Protein AF-A0A8B6CIX8-F1 (afdb_monomer_lite)

Foldseek 3Di:
DDQPAPDDAPQQWDADSVPRATFFDDDPPRDAGPGNPQAGDGRSQAGVDQAAPPPWDADSRVSATCAPVRDPHRRNDDPPVPPPCPVPPDPDDDDDDDPPDPPDDDDDDD

Radius of gyration: 22.35 Å; chains: 1; bounding box: 64×57×40 Å

pLDDT: mean 73.21, std 19.18, range [40.25, 94.5]

Secondary structure (DSSP, 8-state):
---S--PPPPTT-EE-TTT--EE--BPTTSS-B-PPTTEESTTS-EES----STTPEEETTTTEEE-TT----TT----TT---------------S-------------

Organism: Mytilus galloprovincialis (NCBI:txid29158)

Structure (mmCIF, N/CA/C/O backbone):
data_AF-A0A8B6CIX8-F1
#
_entry.id   AF-A0A8B6CIX8-F1
#
loop_
_atom_site.group_PDB
_atom_site.id
_atom_site.type_symbol
_atom_site.label_atom_id
_atom_site.label_alt_id
_atom_site.label_comp_id
_atom_site.label_asym_id
_atom_site.label_entity_id
_atom_site.label_seq_id
_atom_site.pdbx_PDB_ins_code
_atom_site.Cartn_x
_atom_site.Cartn_y
_atom_site.Cartn_z
_atom_site.occupancy
_atom_site.B_iso_or_equiv
_atom_site.auth_seq_id
_atom_site.auth_comp_id
_atom_site.auth_asym_id
_atom_site.auth_atom_id
_atom_site.pdbx_PDB_model_num
ATOM 1 N N . MET A 1 1 ? -17.814 -10.156 25.313 1.00 50.62 1 MET A N 1
ATOM 2 C CA . MET A 1 1 ? -17.915 -8.767 24.827 1.00 50.62 1 MET A CA 1
ATOM 3 C C . MET A 1 1 ? -18.147 -8.861 23.331 1.00 50.62 1 MET A C 1
ATOM 5 O O . MET A 1 1 ? -17.266 -9.365 22.651 1.00 50.62 1 MET A O 1
ATOM 9 N N . HIS A 1 2 ? -19.353 -8.551 22.849 1.00 58.47 2 HIS A N 1
ATOM 10 C CA . HIS A 1 2 ? -19.615 -8.499 21.407 1.00 58.47 2 HIS A CA 1
ATOM 11 C C . HIS A 1 2 ? -19.129 -7.138 20.910 1.00 58.47 2 HIS A C 1
ATOM 13 O O . HIS A 1 2 ? -19.614 -6.120 21.403 1.00 58.47 2 HIS A O 1
ATOM 19 N N . SER A 1 3 ? -18.150 -7.135 20.002 1.00 68.38 3 SER A N 1
ATOM 20 C CA . SER A 1 3 ? -17.819 -5.948 19.207 1.00 68.38 3 SER A CA 1
ATOM 21 C C . SER A 1 3 ? -19.092 -5.494 18.487 1.00 68.38 3 SER A C 1
ATOM 23 O O . SER A 1 3 ? -19.849 -6.330 17.983 1.00 68.38 3 SER A O 1
ATOM 25 N N . GLN A 1 4 ? -19.383 -4.193 18.530 1.00 78.31 4 GLN A N 1
ATOM 26 C CA . GLN A 1 4 ? -20.606 -3.627 17.935 1.00 78.31 4 GLN A CA 1
ATOM 27 C C . GLN A 1 4 ? -20.427 -3.296 16.451 1.00 78.31 4 GLN A C 1
ATOM 29 O O . GLN A 1 4 ? -21.383 -2.916 15.777 1.00 78.31 4 GLN A O 1
ATOM 34 N N . CYS A 1 5 ? -19.211 -3.459 15.936 1.00 82.44 5 CYS A N 1
ATOM 35 C CA . CYS A 1 5 ? -18.856 -3.105 14.581 1.00 82.44 5 CYS A CA 1
ATOM 36 C C . CYS A 1 5 ? -18.797 -4.353 13.693 1.00 82.44 5 CYS A C 1
ATOM 38 O O . CYS A 1 5 ? -18.147 -5.344 14.016 1.00 82.44 5 CYS A O 1
ATOM 40 N N . SER A 1 6 ? -19.455 -4.291 12.534 1.00 82.94 6 SER A N 1
ATOM 41 C CA . SER A 1 6 ? -19.343 -5.302 11.472 1.00 82.94 6 SER A CA 1
ATOM 42 C C . SER A 1 6 ? -18.264 -4.963 10.435 1.00 82.94 6 SER A C 1
ATOM 44 O O . SER A 1 6 ? -18.119 -5.677 9.444 1.00 82.94 6 SER A O 1
ATOM 46 N N . THR A 1 7 ? -17.551 -3.848 10.618 1.00 85.56 7 THR A N 1
ATOM 47 C CA . THR A 1 7 ? -16.504 -3.373 9.709 1.00 85.56 7 THR A CA 1
ATOM 48 C C . THR A 1 7 ? -15.325 -4.346 9.701 1.00 85.56 7 THR A C 1
ATOM 50 O O . THR A 1 7 ? -14.783 -4.683 10.751 1.00 85.56 7 THR A O 1
ATOM 53 N N . LEU A 1 8 ? -14.904 -4.773 8.510 1.00 85.56 8 LEU A N 1
ATOM 54 C CA . LEU A 1 8 ? -13.656 -5.506 8.306 1.00 85.56 8 LEU A CA 1
ATOM 55 C C . LEU A 1 8 ? -12.603 -4.529 7.792 1.00 85.56 8 LEU A C 1
ATOM 57 O O . LEU A 1 8 ? -12.792 -3.899 6.752 1.00 85.56 8 LEU A O 1
ATOM 61 N N . CYS A 1 9 ? -11.505 -4.408 8.528 1.00 88.31 9 CYS A N 1
ATOM 62 C CA . CYS A 1 9 ? -10.396 -3.546 8.155 1.00 88.31 9 CYS A CA 1
ATOM 63 C C . CYS A 1 9 ? -9.350 -4.311 7.351 1.00 88.31 9 CYS A C 1
ATOM 65 O O . CYS A 1 9 ? -9.080 -5.485 7.604 1.00 88.31 9 CYS A O 1
ATOM 67 N N . ASN A 1 10 ? -8.769 -3.632 6.366 1.00 89.31 10 ASN A N 1
ATOM 68 C CA . ASN A 1 10 ? -7.791 -4.220 5.464 1.00 89.31 10 ASN A CA 1
ATOM 69 C C . ASN A 1 10 ? -6.366 -3.916 5.926 1.00 89.31 10 ASN A C 1
ATOM 71 O O . ASN A 1 10 ? -6.121 -2.971 6.675 1.00 89.31 10 ASN A O 1
ATOM 75 N N . ASN A 1 11 ? -5.416 -4.710 5.430 1.00 89.75 11 ASN A N 1
ATOM 76 C CA . ASN A 1 11 ? -3.992 -4.375 5.442 1.00 89.75 11 ASN A CA 1
ATOM 77 C C . ASN A 1 11 ? -3.406 -4.058 6.832 1.00 89.75 11 ASN A C 1
ATOM 79 O O . ASN A 1 11 ? -2.494 -3.245 6.952 1.00 89.75 11 ASN A O 1
ATOM 83 N N . GLY A 1 12 ? -3.913 -4.700 7.889 1.00 86.94 12 GLY A N 1
ATOM 84 C CA . GLY A 1 12 ? -3.430 -4.512 9.263 1.00 86.94 12 GLY A CA 1
ATOM 85 C C . GLY A 1 12 ? -4.073 -3.351 10.028 1.00 86.94 12 GLY A C 1
ATOM 86 O O . GLY A 1 12 ? -3.726 -3.135 11.187 1.00 86.94 12 GLY A O 1
ATOM 87 N N . ALA A 1 13 ? -5.027 -2.627 9.432 1.00 89.75 13 ALA A N 1
ATOM 88 C CA . ALA A 1 13 ? -5.847 -1.681 10.181 1.00 89.75 13 ALA A CA 1
ATOM 89 C C . ALA A 1 13 ? -6.753 -2.412 11.190 1.00 89.75 13 ALA A C 1
ATOM 91 O O . ALA A 1 13 ? -7.174 -3.551 10.976 1.00 89.75 13 ALA A O 1
ATOM 92 N N . VAL A 1 14 ? -7.060 -1.736 12.293 1.00 89.50 14 VAL A N 1
ATOM 93 C CA . VAL A 1 14 ? -7.922 -2.227 13.372 1.00 89.50 14 VAL A CA 1
ATOM 94 C C . VAL A 1 14 ? -9.201 -1.403 13.434 1.00 89.50 14 VAL A C 1
ATOM 96 O O . VAL A 1 14 ? -9.210 -0.229 13.072 1.00 89.50 14 VAL A O 1
ATOM 99 N N . VAL A 1 15 ? -10.292 -2.015 13.890 1.00 89.75 15 VAL A N 1
ATOM 100 C CA . VAL A 1 15 ? -11.563 -1.307 14.064 1.00 89.75 15 VAL A CA 1
ATOM 101 C C . VAL A 1 15 ? -11.492 -0.433 15.314 1.00 89.75 15 VAL A C 1
ATOM 103 O O . VAL A 1 15 ? -11.182 -0.909 16.406 1.00 89.75 15 VAL A O 1
ATOM 106 N N . ASN A 1 16 ? -11.823 0.844 15.165 1.00 87.25 16 ASN A N 1
ATOM 107 C CA . ASN A 1 16 ? -12.136 1.722 16.276 1.00 87.25 16 ASN A CA 1
ATOM 108 C C . ASN A 1 16 ? -13.565 1.433 16.756 1.00 87.25 16 ASN A C 1
ATOM 110 O O . ASN A 1 16 ? -14.538 1.839 16.130 1.00 87.25 16 ASN A O 1
ATOM 114 N N . GLU A 1 17 ? -13.704 0.764 17.899 1.00 87.00 17 GLU A N 1
ATOM 115 C CA . GLU A 1 17 ? -15.007 0.399 18.484 1.00 87.00 17 GLU A CA 1
ATOM 116 C C . GLU A 1 17 ? -15.893 1.604 18.862 1.00 87.00 17 GLU A C 1
ATOM 118 O O . GLU A 1 17 ? -17.077 1.429 19.140 1.00 87.00 17 GLU A O 1
ATOM 123 N N . SER A 1 18 ? -15.352 2.829 18.884 1.00 88.06 18 SER A N 1
ATOM 124 C CA . SER A 1 18 ? -16.121 4.034 19.234 1.00 88.06 18 SER A CA 1
ATOM 125 C C . SER A 1 18 ? -16.930 4.587 18.061 1.00 88.06 18 SER A C 1
ATOM 127 O O . SER A 1 18 ? -17.982 5.186 18.273 1.00 88.06 18 SER A O 1
ATOM 129 N N . ASN A 1 19 ? -16.436 4.428 16.832 1.00 88.50 19 ASN A N 1
ATOM 130 C CA . ASN A 1 19 ? -17.056 4.980 15.622 1.00 88.50 19 ASN A CA 1
ATOM 131 C C . ASN A 1 19 ? -17.110 3.986 14.445 1.00 88.50 19 ASN A C 1
ATOM 133 O O . ASN A 1 19 ? -17.566 4.343 13.363 1.00 88.50 19 ASN A O 1
ATOM 137 N N . CYS A 1 20 ? -16.683 2.740 14.662 1.00 89.25 20 CYS A N 1
ATOM 138 C CA . CYS A 1 20 ? -16.595 1.665 13.675 1.00 89.25 20 CYS A CA 1
ATOM 139 C C . CYS A 1 20 ? -15.764 1.990 12.425 1.00 89.25 20 CYS A C 1
ATOM 141 O O . CYS A 1 20 ? -15.935 1.345 11.385 1.00 89.25 20 CYS A O 1
ATOM 143 N N . GLU A 1 21 ? -14.847 2.953 12.525 1.00 88.94 21 GLU A N 1
ATOM 144 C CA . GLU A 1 21 ? -13.892 3.275 11.469 1.00 88.94 21 GLU A CA 1
ATOM 145 C C . GLU A 1 21 ? -12.657 2.384 11.569 1.00 88.94 21 GLU A C 1
ATOM 147 O O . GLU A 1 21 ? -12.252 1.964 12.653 1.00 88.94 21 GLU A O 1
ATOM 152 N N . CYS A 1 22 ? -12.030 2.106 10.431 1.00 89.00 22 CYS A N 1
ATOM 153 C CA . CYS A 1 22 ? -10.704 1.510 10.440 1.00 89.00 22 CYS A CA 1
ATOM 154 C C . CYS A 1 22 ? -9.694 2.565 10.852 1.00 89.00 22 CYS A C 1
ATOM 156 O O . CYS A 1 22 ? -9.797 3.705 10.432 1.00 89.00 22 CYS A O 1
ATOM 158 N N . ILE A 1 23 ? -8.718 2.194 11.662 1.00 88.50 23 ILE A N 1
ATOM 159 C CA . ILE A 1 23 ? -7.594 3.054 12.004 1.00 88.50 23 ILE A CA 1
ATOM 160 C C . ILE A 1 23 ? -6.325 2.220 11.996 1.00 88.50 23 ILE A C 1
ATOM 162 O O . ILE A 1 23 ? -6.341 1.010 12.237 1.00 88.50 23 ILE A O 1
ATOM 166 N N . CYS A 1 24 ? -5.201 2.859 11.722 1.00 88.00 24 CYS A N 1
ATOM 167 C CA . CYS A 1 24 ? -3.921 2.217 11.903 1.00 88.00 24 CYS A CA 1
ATOM 168 C C . CYS A 1 24 ? -3.668 2.037 13.406 1.00 88.00 24 CYS A C 1
ATOM 170 O O . CYS A 1 24 ? -3.918 2.936 14.211 1.00 88.00 24 CYS A O 1
ATOM 172 N N . ASN A 1 25 ? -3.178 0.862 13.797 1.00 83.75 25 ASN A N 1
ATOM 173 C CA . ASN A 1 25 ? -2.728 0.648 15.164 1.00 83.75 25 ASN A CA 1
ATOM 174 C C . ASN A 1 25 ? -1.329 1.259 15.304 1.00 83.75 25 ASN A C 1
ATOM 176 O O . ASN A 1 25 ? -0.348 0.702 14.802 1.00 83.75 25 ASN A O 1
ATOM 180 N N . GLU A 1 26 ? -1.233 2.435 15.918 1.00 79.25 26 GLU A N 1
ATOM 181 C CA . GLU A 1 26 ? 0.057 3.066 16.183 1.00 79.25 26 GLU A CA 1
ATOM 182 C C . GLU A 1 26 ? 0.834 2.234 17.211 1.00 79.25 26 GLU A C 1
ATOM 184 O O . GLU A 1 26 ? 0.352 1.971 18.316 1.00 79.25 26 GLU A O 1
ATOM 189 N N . LYS A 1 27 ? 2.070 1.826 16.889 1.00 66.44 27 LYS A N 1
ATOM 190 C CA . LYS A 1 27 ? 2.949 1.277 17.930 1.00 66.44 27 LYS A CA 1
ATOM 191 C C . LYS A 1 27 ? 3.299 2.374 18.927 1.00 66.44 27 LYS A C 1
ATOM 193 O O . LYS A 1 27 ? 3.426 3.547 18.566 1.00 66.44 27 LYS A O 1
ATOM 198 N N . GLN A 1 28 ? 3.499 1.976 20.187 1.00 53.28 28 GLN A N 1
ATOM 199 C CA . GLN A 1 28 ? 4.002 2.884 21.214 1.00 53.28 28 GLN A CA 1
ATOM 200 C C . GLN A 1 28 ? 5.233 3.620 20.671 1.00 53.28 28 GLN A C 1
ATOM 202 O O . GLN A 1 28 ? 6.139 2.976 20.140 1.00 53.28 28 GLN A O 1
ATOM 207 N N . ASN A 1 29 ? 5.227 4.952 20.794 1.00 57.69 29 ASN A N 1
ATOM 208 C CA . ASN A 1 29 ? 6.184 5.908 20.213 1.00 57.69 29 ASN A CA 1
ATOM 209 C C . ASN A 1 29 ? 5.837 6.495 18.817 1.00 57.69 29 ASN A C 1
ATOM 211 O O . ASN A 1 29 ? 6.716 7.033 18.142 1.00 57.69 29 ASN A O 1
ATOM 215 N N . GLY A 1 30 ? 4.566 6.428 18.391 1.00 55.62 30 GLY A N 1
ATOM 216 C CA . GLY A 1 30 ? 3.910 7.434 17.527 1.00 55.62 30 GLY A CA 1
ATOM 217 C C . GLY A 1 30 ? 4.463 7.632 16.112 1.00 55.62 30 GLY A C 1
ATOM 218 O O . GLY A 1 30 ? 4.198 8.655 15.491 1.00 55.62 30 GLY A O 1
ATOM 219 N N . THR A 1 31 ? 5.278 6.708 15.603 1.00 57.53 31 THR A N 1
ATOM 220 C CA . THR A 1 31 ? 6.004 6.917 14.333 1.00 57.53 31 THR A CA 1
ATOM 221 C C . THR A 1 31 ? 5.822 5.808 13.306 1.00 57.53 31 THR A C 1
ATOM 223 O O . THR A 1 31 ? 6.195 5.995 12.149 1.00 57.53 31 THR A O 1
ATOM 226 N N . LYS A 1 32 ? 5.224 4.668 13.673 1.00 66.75 32 LYS A N 1
ATOM 227 C CA . LYS A 1 32 ? 4.889 3.604 12.718 1.00 66.75 32 LYS A CA 1
ATOM 228 C C . LYS A 1 32 ? 3.537 2.969 13.033 1.00 66.75 32 LYS A C 1
ATOM 230 O O . LYS A 1 32 ? 3.366 2.347 14.081 1.00 66.75 32 LYS A O 1
ATOM 235 N N . CYS A 1 33 ? 2.617 3.107 12.082 1.00 77.00 33 CYS A N 1
ATOM 236 C CA . CYS A 1 33 ? 1.419 2.284 11.969 1.00 77.00 33 CYS A CA 1
ATOM 237 C C . CYS A 1 33 ? 1.818 0.818 11.732 1.00 77.00 33 CYS A C 1
ATOM 239 O O . CYS A 1 33 ? 2.703 0.551 10.916 1.00 77.00 33 CYS A O 1
ATOM 241 N N . ASP A 1 34 ? 1.158 -0.129 12.399 1.00 86.25 34 ASP A N 1
ATOM 242 C CA . ASP A 1 34 ? 1.366 -1.575 12.200 1.00 86.25 34 ASP A CA 1
ATOM 243 C C . ASP A 1 34 ? 0.597 -2.114 10.980 1.00 86.25 34 ASP A C 1
ATOM 245 O O . ASP A 1 34 ? -0.080 -3.139 11.041 1.00 86.25 34 ASP A O 1
ATOM 249 N N . CYS A 1 35 ? 0.663 -1.388 9.863 1.00 88.88 35 CYS A N 1
ATOM 250 C CA . CYS A 1 35 ? 0.091 -1.842 8.604 1.00 88.88 35 CYS A CA 1
ATOM 251 C C . CYS A 1 35 ? 0.883 -3.038 8.064 1.00 88.88 35 CYS A C 1
ATOM 253 O O . CYS A 1 35 ? 2.109 -3.114 8.198 1.00 88.88 35 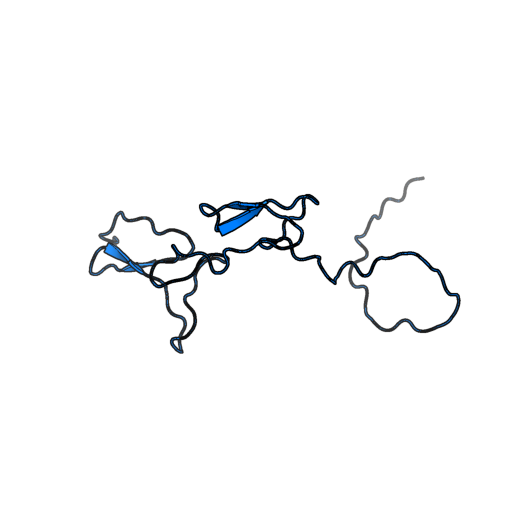CYS A O 1
ATOM 255 N N . ILE A 1 36 ? 0.189 -3.955 7.393 1.00 89.69 36 ILE A N 1
ATOM 256 C CA . ILE A 1 36 ? 0.826 -5.025 6.630 1.00 89.69 36 ILE A CA 1
ATOM 257 C C . ILE A 1 36 ? 1.599 -4.359 5.495 1.00 89.69 36 ILE A C 1
ATOM 259 O O . ILE A 1 36 ? 1.013 -3.683 4.653 1.00 89.69 36 ILE A O 1
ATOM 263 N N . TYR A 1 37 ? 2.917 -4.539 5.465 1.00 86.00 37 TYR A N 1
ATOM 264 C CA . TYR A 1 37 ? 3.723 -4.069 4.344 1.00 86.00 37 TYR A CA 1
ATOM 265 C C . TYR A 1 37 ? 3.209 -4.720 3.047 1.00 86.00 37 TYR A C 1
ATOM 267 O O . TYR A 1 37 ? 2.993 -5.935 3.045 1.00 86.00 37 TYR A O 1
ATOM 275 N N . PRO A 1 38 ? 3.005 -3.964 1.953 1.00 90.19 38 PRO A N 1
ATOM 276 C CA . PRO A 1 38 ? 3.529 -2.620 1.672 1.00 90.19 38 PRO A CA 1
ATOM 277 C C . PRO A 1 38 ? 2.568 -1.439 1.907 1.00 90.19 38 PRO A C 1
ATOM 279 O O . PRO A 1 38 ? 2.785 -0.354 1.364 1.00 90.19 38 PRO A O 1
ATOM 282 N N . PHE A 1 39 ? 1.526 -1.612 2.716 1.00 91.00 39 PHE A N 1
ATOM 283 C CA . PHE A 1 39 ? 0.550 -0.563 3.010 1.00 91.00 39 PHE A CA 1
ATOM 284 C C . PHE A 1 39 ? 0.996 0.367 4.153 1.00 91.00 39 PHE A C 1
ATOM 286 O O . PHE A 1 39 ? 1.796 -0.003 5.013 1.00 91.00 39 PHE A O 1
ATOM 293 N N . THR A 1 40 ? 0.485 1.597 4.155 1.00 89.56 40 THR A N 1
ATOM 294 C CA . THR A 1 40 ? 0.782 2.666 5.118 1.00 89.56 40 THR A CA 1
ATOM 295 C C . THR A 1 40 ? -0.393 3.650 5.236 1.00 89.56 40 THR A C 1
ATOM 297 O O . THR A 1 40 ? -1.430 3.485 4.592 1.00 89.56 40 THR A O 1
ATOM 300 N N . GLY A 1 41 ? -0.223 4.691 6.053 1.00 86.44 41 GLY A N 1
ATOM 301 C CA . GLY A 1 41 ? -1.220 5.729 6.312 1.00 86.44 41 GLY A CA 1
ATOM 302 C C . GLY A 1 41 ? -2.106 5.419 7.519 1.00 86.44 41 GLY A C 1
ATOM 303 O O . GLY A 1 41 ? -2.069 4.323 8.076 1.00 86.44 41 GLY A O 1
ATOM 304 N N . GLY A 1 42 ? -2.930 6.397 7.910 1.00 86.56 42 GLY A N 1
ATOM 305 C CA . GLY A 1 42 ? -3.823 6.298 9.073 1.00 86.56 42 GLY A CA 1
ATOM 306 C C . GLY A 1 42 ? -4.915 5.231 8.950 1.00 86.56 42 GLY A C 1
ATOM 307 O O . GLY A 1 42 ? -5.546 4.910 9.948 1.00 86.56 42 GLY A O 1
ATOM 308 N N . TYR A 1 43 ? -5.094 4.656 7.758 1.00 88.69 43 TYR A N 1
ATOM 309 C CA . TYR A 1 43 ? -6.095 3.635 7.439 1.00 88.69 43 TYR A CA 1
ATOM 310 C C . TYR A 1 43 ? -5.496 2.383 6.770 1.00 88.69 43 TYR A C 1
ATOM 312 O O . TYR A 1 43 ? -6.241 1.487 6.380 1.00 88.69 43 TYR A O 1
ATOM 320 N N . CYS A 1 44 ? -4.163 2.301 6.631 1.00 90.62 44 CYS A N 1
ATOM 321 C CA . CYS A 1 44 ? -3.467 1.236 5.892 1.00 90.62 44 CYS A CA 1
ATOM 322 C C . CYS A 1 44 ? -3.964 1.043 4.439 1.00 90.62 44 CYS A C 1
ATOM 324 O O . CYS A 1 44 ? -4.005 -0.069 3.911 1.00 90.62 44 CYS A O 1
ATOM 326 N N . ASP A 1 45 ? -4.349 2.131 3.782 1.00 90.00 45 ASP A N 1
ATOM 327 C CA . ASP A 1 45 ? -4.906 2.172 2.424 1.00 90.00 45 ASP A CA 1
ATOM 328 C C . ASP A 1 45 ? -3.944 2.784 1.394 1.00 90.00 45 ASP A C 1
ATOM 330 O O . ASP A 1 45 ? -4.199 2.748 0.192 1.00 90.00 45 ASP A O 1
ATOM 334 N N . THR A 1 46 ? -2.822 3.330 1.858 1.00 90.88 46 THR A N 1
ATOM 335 C CA . THR A 1 46 ? -1.833 4.008 1.023 1.00 90.88 46 THR A CA 1
ATOM 336 C C . THR A 1 46 ? -0.650 3.084 0.756 1.00 90.88 46 THR A C 1
ATOM 338 O O . THR A 1 46 ? -0.231 2.341 1.638 1.00 90.88 46 THR A O 1
ATOM 341 N N . CYS A 1 47 ? -0.054 3.139 -0.434 1.00 91.69 47 CYS A N 1
ATOM 342 C CA . CYS A 1 47 ? 1.155 2.372 -0.727 1.00 91.69 47 CYS A CA 1
ATOM 343 C C . CYS A 1 47 ? 2.402 3.068 -0.169 1.00 91.69 47 CYS A C 1
ATOM 345 O O . CYS A 1 47 ? 2.605 4.263 -0.382 1.00 91.69 47 CYS A O 1
ATOM 347 N N . ALA A 1 48 ? 3.278 2.318 0.502 1.00 90.38 48 ALA A N 1
ATOM 348 C CA . ALA A 1 48 ? 4.557 2.831 1.002 1.00 90.38 48 ALA A CA 1
ATOM 349 C C . ALA A 1 48 ? 5.533 3.218 -0.127 1.00 90.38 48 ALA A C 1
ATOM 351 O O . ALA A 1 48 ? 6.497 3.947 0.103 1.00 90.38 48 ALA A O 1
ATOM 352 N N . PHE A 1 49 ? 5.285 2.733 -1.343 1.00 89.69 49 PHE A N 1
ATOM 353 C CA . PHE A 1 49 ? 5.993 3.091 -2.565 1.00 89.69 49 PHE A CA 1
ATOM 354 C C . PHE A 1 49 ? 5.031 3.041 -3.756 1.00 89.69 49 PHE A C 1
ATOM 356 O O . PHE A 1 49 ? 4.014 2.354 -3.718 1.00 89.69 49 PHE A O 1
ATOM 363 N N . VAL A 1 50 ? 5.375 3.758 -4.824 1.00 91.31 50 VAL A N 1
ATOM 364 C CA . VAL A 1 50 ? 4.619 3.774 -6.095 1.00 91.31 50 VAL A CA 1
ATOM 365 C C . VAL A 1 50 ? 5.514 3.552 -7.315 1.00 91.31 50 VAL A C 1
ATOM 367 O O . VAL A 1 50 ? 5.061 3.607 -8.454 1.00 91.31 50 VAL A O 1
ATOM 370 N N . THR A 1 51 ? 6.804 3.324 -7.077 1.00 90.19 51 THR A N 1
ATOM 371 C CA . THR A 1 51 ? 7.819 3.106 -8.104 1.00 90.19 51 THR A CA 1
ATOM 372 C C . THR A 1 51 ? 8.348 1.687 -8.002 1.00 90.19 51 THR A C 1
ATOM 374 O O . THR A 1 51 ? 8.634 1.201 -6.904 1.00 90.19 51 THR A O 1
ATOM 377 N N . CYS A 1 52 ? 8.501 1.057 -9.160 1.00 89.75 52 CYS A N 1
ATOM 378 C CA . CYS A 1 52 ? 9.114 -0.251 -9.314 1.00 89.75 52 CYS A CA 1
ATOM 379 C C . CYS A 1 52 ? 10.481 -0.089 -9.965 1.00 89.75 52 CYS A C 1
ATOM 381 O O . CYS A 1 52 ? 10.638 0.697 -10.901 1.00 89.75 52 CYS A O 1
ATOM 383 N N . GLU A 1 53 ? 11.454 -0.847 -9.484 1.00 89.88 53 GLU A N 1
ATOM 384 C CA . GLU A 1 53 ? 12.775 -0.918 -10.092 1.00 89.88 53 GLU A CA 1
ATOM 385 C C . GLU A 1 53 ? 12.766 -1.874 -11.298 1.00 89.88 53 GLU A C 1
ATOM 387 O O . GLU A 1 53 ? 11.800 -2.603 -11.539 1.00 89.88 53 GLU A O 1
ATOM 392 N N . ASN A 1 54 ? 13.844 -1.862 -12.087 1.00 86.06 54 ASN A N 1
ATOM 393 C CA . ASN A 1 54 ? 14.096 -2.829 -13.170 1.00 86.06 54 ASN A CA 1
ATOM 394 C C . ASN A 1 54 ? 12.965 -2.969 -14.210 1.00 86.06 54 ASN A C 1
ATOM 396 O O . ASN A 1 54 ? 12.764 -4.033 -14.793 1.00 86.06 54 ASN A O 1
ATOM 400 N N . GLY A 1 55 ? 12.221 -1.888 -14.459 1.00 85.00 55 GLY A N 1
ATOM 401 C CA . GLY A 1 55 ? 11.123 -1.887 -15.429 1.00 85.00 55 GLY A CA 1
ATOM 402 C C . GLY A 1 55 ? 9.883 -2.662 -14.975 1.00 85.00 55 GLY A C 1
ATOM 403 O O . GLY A 1 55 ? 9.031 -2.970 -15.807 1.00 85.00 55 GLY A O 1
ATOM 404 N N . GLY A 1 56 ? 9.771 -2.976 -13.679 1.00 89.69 56 GLY A N 1
ATOM 405 C CA . GLY A 1 56 ? 8.566 -3.565 -13.105 1.00 89.69 56 GLY A CA 1
ATOM 406 C C . GLY A 1 56 ? 7.335 -2.674 -13.292 1.00 89.69 56 GLY A C 1
ATOM 407 O O . GLY A 1 56 ? 7.430 -1.448 -13.386 1.00 89.69 56 GLY A O 1
ATOM 408 N N . ILE A 1 57 ? 6.159 -3.298 -13.335 1.00 91.81 57 ILE A N 1
ATOM 409 C CA . ILE A 1 57 ? 4.881 -2.596 -13.506 1.00 91.81 57 ILE A CA 1
ATOM 410 C C . ILE A 1 57 ? 4.195 -2.487 -12.148 1.00 91.81 57 ILE A C 1
ATOM 412 O O . ILE A 1 57 ? 3.926 -3.498 -11.500 1.00 91.81 57 ILE A O 1
ATOM 416 N N . PHE A 1 58 ? 3.896 -1.262 -11.718 1.00 94.50 58 PHE A N 1
ATOM 417 C CA . PHE A 1 58 ? 3.253 -1.020 -10.430 1.00 94.50 58 PHE A CA 1
ATOM 418 C C . PHE A 1 58 ? 1.768 -1.390 -10.451 1.00 94.50 58 PHE A C 1
ATOM 420 O O . PHE A 1 58 ? 1.017 -0.948 -11.323 1.00 94.50 58 PHE A O 1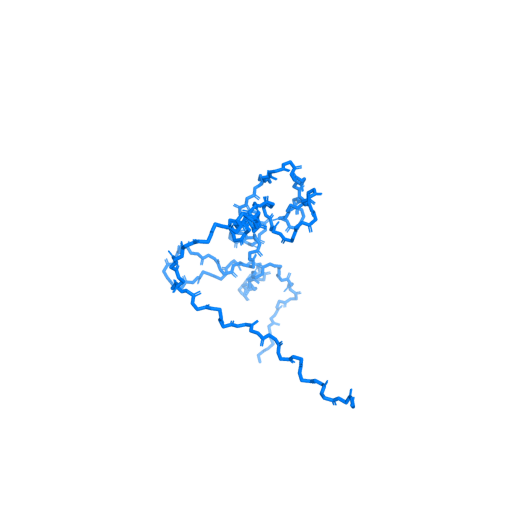
ATOM 427 N N . ASN A 1 59 ? 1.337 -2.152 -9.448 1.00 92.25 59 ASN A N 1
ATOM 428 C CA . ASN A 1 59 ? -0.061 -2.438 -9.170 1.00 92.25 59 ASN A CA 1
ATOM 429 C C . ASN A 1 59 ? -0.503 -1.685 -7.908 1.00 92.25 59 ASN A C 1
ATOM 431 O O . ASN A 1 59 ? -0.153 -2.052 -6.787 1.00 92.25 59 ASN A O 1
ATOM 435 N N . ALA A 1 60 ? -1.318 -0.647 -8.102 1.00 89.69 60 ALA A N 1
ATOM 436 C CA . ALA A 1 60 ? -1.825 0.189 -7.017 1.00 89.69 60 ALA A CA 1
ATOM 437 C C . ALA A 1 60 ? -2.793 -0.544 -6.072 1.00 89.69 60 ALA A C 1
ATOM 439 O O . ALA A 1 60 ? -2.930 -0.148 -4.922 1.00 89.69 60 ALA A O 1
ATOM 440 N N . THR A 1 61 ? -3.460 -1.607 -6.528 1.00 87.81 61 THR A N 1
ATOM 441 C CA . THR A 1 61 ? -4.426 -2.356 -5.709 1.00 87.81 61 THR A CA 1
ATOM 442 C C . THR A 1 61 ? -3.733 -3.227 -4.669 1.00 87.81 61 THR A C 1
ATOM 444 O O . THR A 1 61 ? -4.185 -3.307 -3.532 1.00 87.81 61 THR A O 1
ATOM 447 N N . SER A 1 62 ? -2.633 -3.879 -5.047 1.00 88.50 62 SER A N 1
ATOM 448 C CA . SER A 1 62 ? -1.830 -4.710 -4.143 1.00 88.50 62 SER A CA 1
ATOM 449 C C . SER A 1 62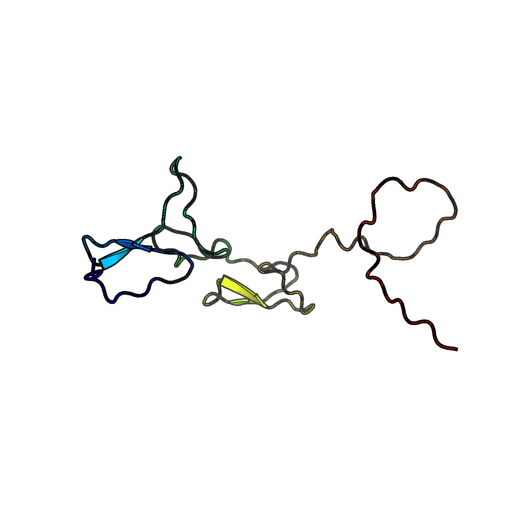 ? -0.628 -3.971 -3.554 1.00 88.50 62 SER A C 1
ATOM 451 O O . SER A 1 62 ? 0.134 -4.569 -2.797 1.00 88.50 62 SER A O 1
ATOM 453 N N . CYS A 1 63 ? -0.441 -2.697 -3.918 1.00 91.81 63 CYS A N 1
ATOM 454 C CA . CYS A 1 63 ? 0.741 -1.901 -3.599 1.00 91.81 63 CYS A CA 1
ATOM 455 C C . CYS A 1 63 ? 2.049 -2.656 -3.893 1.00 91.81 63 CYS A C 1
ATOM 457 O O . CYS A 1 63 ? 3.010 -2.565 -3.137 1.00 91.81 63 CYS A O 1
ATOM 459 N N . SER A 1 64 ? 2.081 -3.432 -4.977 1.00 91.50 64 SER A N 1
ATOM 460 C CA . SER A 1 64 ? 3.197 -4.314 -5.317 1.00 91.50 64 SER A CA 1
ATOM 461 C C . SER A 1 64 ? 3.588 -4.171 -6.778 1.00 91.50 64 SER A C 1
ATOM 463 O O . SER A 1 64 ? 2.797 -3.740 -7.618 1.00 91.50 64 SER A O 1
ATOM 465 N N . CYS A 1 65 ? 4.817 -4.551 -7.091 1.00 92.12 65 CYS A N 1
ATOM 466 C CA . CYS A 1 65 ? 5.323 -4.549 -8.448 1.00 92.12 65 CYS A CA 1
ATOM 467 C C . CYS A 1 65 ? 5.203 -5.934 -9.090 1.00 92.12 65 CYS A C 1
ATOM 469 O O . CYS A 1 65 ? 5.496 -6.952 -8.470 1.00 92.12 65 CYS A O 1
ATOM 471 N N . ALA A 1 66 ? 4.769 -5.968 -10.349 1.00 90.62 66 ALA A N 1
ATOM 472 C CA . ALA A 1 66 ? 4.902 -7.137 -11.206 1.00 90.62 66 ALA A CA 1
ATOM 473 C C . ALA A 1 66 ? 6.275 -7.082 -11.883 1.00 90.62 66 ALA A C 1
ATOM 475 O O . ALA A 1 66 ? 6.503 -6.258 -12.776 1.00 90.62 66 ALA A O 1
ATOM 476 N N . CYS A 1 67 ? 7.193 -7.926 -11.422 1.00 88.69 67 CYS A N 1
ATOM 477 C CA . CYS A 1 67 ? 8.580 -7.905 -11.860 1.00 88.69 67 CYS A CA 1
ATOM 478 C C . CYS A 1 67 ? 8.785 -8.697 -13.149 1.00 88.69 67 CYS A C 1
ATOM 480 O O . CYS A 1 67 ? 8.251 -9.794 -13.316 1.00 88.69 67 CYS A O 1
ATOM 482 N N . LEU A 1 68 ? 9.563 -8.128 -14.074 1.00 84.56 68 LEU A N 1
ATOM 483 C CA . LEU A 1 68 ? 9.816 -8.726 -15.390 1.00 84.56 68 LEU A CA 1
ATOM 484 C C . LEU A 1 68 ? 10.663 -9.999 -15.306 1.00 84.56 68 LEU A C 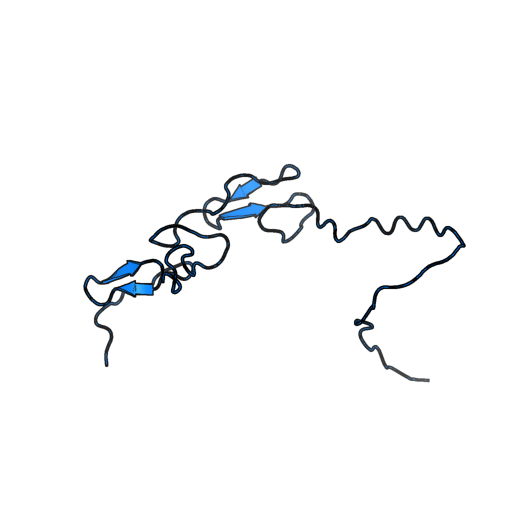1
ATOM 486 O O . LEU A 1 68 ? 10.531 -10.887 -16.143 1.00 84.56 68 LEU A O 1
ATOM 490 N N . ASP A 1 69 ? 11.515 -10.088 -14.289 1.00 80.19 69 ASP A N 1
ATOM 491 C CA . ASP A 1 69 ? 12.320 -11.266 -13.969 1.00 80.19 69 ASP A CA 1
ATOM 492 C C . ASP A 1 69 ? 11.521 -12.353 -13.225 1.00 80.19 69 ASP A C 1
ATOM 494 O O . ASP A 1 69 ? 12.045 -13.436 -12.971 1.00 80.19 69 ASP A O 1
ATOM 498 N N . GLY A 1 70 ? 10.255 -12.081 -12.888 1.00 78.75 70 GLY A N 1
ATOM 499 C CA . GLY A 1 70 ? 9.411 -12.969 -12.096 1.00 78.75 70 GLY A CA 1
ATOM 500 C C . GLY A 1 70 ? 9.765 -13.002 -10.607 1.00 78.75 70 GLY A C 1
ATOM 501 O O . GLY A 1 70 ? 9.304 -13.906 -9.909 1.00 78.75 70 GLY A O 1
ATOM 502 N N . SER A 1 71 ? 10.569 -12.055 -10.108 1.00 77.88 71 SER A N 1
ATOM 503 C CA . SER A 1 71 ? 10.858 -11.950 -8.677 1.00 77.88 71 SER A CA 1
ATOM 504 C C . SER A 1 71 ? 9.591 -11.645 -7.869 1.00 77.88 71 SER A C 1
ATOM 506 O O . SER A 1 71 ? 8.669 -10.966 -8.322 1.00 77.88 71 SER A O 1
ATOM 508 N N . GLY A 1 72 ? 9.541 -12.179 -6.646 1.00 77.88 72 GLY A N 1
ATOM 509 C CA . GLY A 1 72 ? 8.492 -11.880 -5.667 1.00 77.88 72 GLY A CA 1
ATOM 510 C C . GLY A 1 72 ? 8.780 -10.627 -4.835 1.00 77.88 72 GLY A C 1
ATOM 511 O O . GLY A 1 72 ? 8.081 -10.397 -3.848 1.00 77.88 72 GLY A O 1
ATOM 512 N N . ASP A 1 73 ? 9.820 -9.855 -5.183 1.00 83.94 73 ASP A N 1
ATOM 513 C CA . ASP A 1 73 ? 10.154 -8.628 -4.467 1.00 83.94 73 ASP A CA 1
ATOM 514 C C . ASP A 1 73 ? 9.075 -7.566 -4.735 1.00 83.94 73 ASP A C 1
ATOM 516 O O . ASP A 1 73 ? 8.781 -7.246 -5.889 1.00 83.94 73 ASP A O 1
ATOM 520 N N . PRO A 1 74 ? 8.490 -6.969 -3.687 1.00 84.25 74 PRO A N 1
ATOM 521 C CA . PRO A 1 74 ? 7.398 -6.017 -3.836 1.00 84.25 74 PRO A CA 1
ATOM 522 C C . PRO A 1 74 ? 7.785 -4.752 -4.612 1.00 84.25 74 PRO A C 1
ATOM 524 O O . PRO A 1 74 ? 6.884 -4.067 -5.090 1.00 84.25 74 PRO A O 1
ATOM 527 N N . GLN A 1 75 ? 9.080 -4.453 -4.771 1.00 88.75 75 GLN A N 1
ATOM 528 C CA . GLN A 1 75 ? 9.607 -3.299 -5.502 1.00 88.75 75 GLN A CA 1
ATOM 529 C C . GLN A 1 75 ? 10.461 -3.675 -6.727 1.00 88.75 75 GLN A C 1
ATOM 531 O O . GLN A 1 75 ? 11.038 -2.782 -7.349 1.00 88.75 75 GLN A O 1
ATOM 536 N N . CYS A 1 76 ? 10.550 -4.959 -7.087 1.00 88.56 76 CYS A N 1
ATOM 537 C CA . CYS A 1 76 ? 11.479 -5.485 -8.094 1.00 88.56 76 CYS A CA 1
ATOM 538 C C . CYS A 1 76 ? 12.933 -5.069 -7.871 1.00 88.56 76 CYS A C 1
ATOM 540 O O . CYS A 1 76 ? 13.687 -4.841 -8.823 1.00 88.56 76 CYS A O 1
ATOM 542 N N . LYS A 1 77 ? 13.335 -4.919 -6.611 1.00 85.12 77 LYS A N 1
ATOM 543 C CA . LYS A 1 77 ? 14.731 -4.707 -6.265 1.00 85.12 77 LYS A CA 1
ATOM 544 C C . LYS A 1 77 ? 15.492 -5.971 -6.622 1.00 85.12 77 LYS A C 1
ATOM 546 O O . LYS A 1 77 ? 15.096 -7.068 -6.247 1.00 85.12 77 LYS A O 1
ATOM 551 N N . VAL A 1 78 ? 16.608 -5.798 -7.327 1.00 75.06 78 VAL A N 1
ATOM 552 C CA . VAL A 1 78 ? 17.579 -6.881 -7.435 1.00 75.06 78 VAL A CA 1
ATOM 553 C C . VAL A 1 78 ? 18.041 -7.195 -6.022 1.00 75.06 78 VAL A C 1
ATOM 555 O O . VAL A 1 78 ? 18.608 -6.334 -5.340 1.00 75.06 78 VAL A O 1
ATOM 558 N N . ASP A 1 79 ? 17.771 -8.412 -5.565 1.00 64.62 79 ASP A N 1
ATOM 559 C CA . ASP A 1 79 ? 18.404 -8.922 -4.367 1.00 64.62 79 ASP A CA 1
ATOM 560 C C . ASP A 1 79 ? 19.913 -8.792 -4.580 1.00 64.62 79 ASP A C 1
ATOM 562 O O . ASP A 1 79 ? 20.519 -9.533 -5.349 1.00 64.62 79 ASP A O 1
ATOM 566 N N . GLN A 1 80 ? 20.573 -7.882 -3.863 1.00 55.09 80 GLN A N 1
ATOM 567 C CA . GLN A 1 80 ? 22.039 -7.896 -3.802 1.00 55.09 80 GLN A CA 1
ATOM 568 C C . GLN A 1 80 ? 22.559 -9.188 -3.134 1.00 55.09 80 GLN A C 1
ATOM 570 O O . GLN A 1 80 ? 23.763 -9.435 -3.102 1.00 55.09 80 GLN A O 1
ATOM 575 N N . SER A 1 81 ? 21.652 -10.050 -2.648 1.00 54.09 81 SER A N 1
ATOM 576 C CA . SER A 1 81 ? 21.934 -11.430 -2.258 1.00 54.09 81 SER A CA 1
ATOM 577 C C . SER A 1 81 ? 22.157 -12.375 -3.446 1.00 54.09 81 SER A C 1
ATOM 579 O O . SER A 1 81 ? 22.662 -13.477 -3.238 1.00 54.09 81 SER A O 1
ATOM 581 N N . THR A 1 82 ? 21.875 -11.965 -4.686 1.00 49.97 82 THR A N 1
ATOM 582 C CA . THR A 1 82 ? 22.544 -12.528 -5.858 1.00 49.97 82 THR A CA 1
ATOM 583 C C . THR A 1 82 ? 23.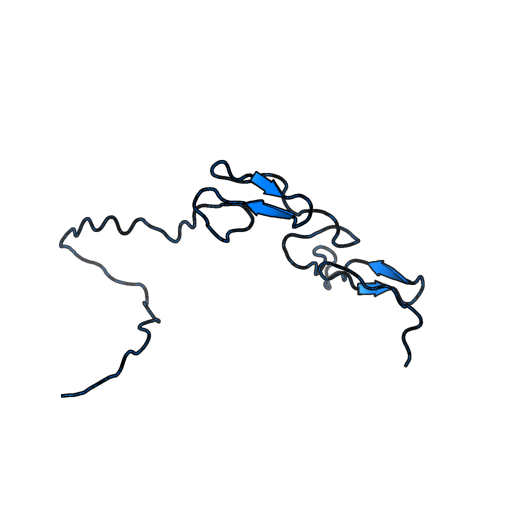761 -11.665 -6.153 1.00 49.97 82 THR A C 1
ATOM 585 O O . THR A 1 82 ? 23.845 -10.987 -7.178 1.00 49.97 82 THR A O 1
ATOM 588 N N . THR A 1 83 ? 24.774 -11.747 -5.278 1.00 43.44 83 THR A N 1
ATOM 589 C CA . THR A 1 83 ? 26.129 -11.804 -5.834 1.00 43.44 83 THR A CA 1
ATOM 590 C C . THR A 1 83 ? 26.018 -12.871 -6.896 1.00 43.44 83 THR A C 1
ATOM 592 O O . THR A 1 83 ? 25.718 -14.020 -6.568 1.00 43.44 83 THR A O 1
ATOM 595 N N . ALA A 1 84 ? 26.118 -12.474 -8.161 1.00 48.97 84 ALA A N 1
ATOM 596 C CA . ALA A 1 84 ? 26.266 -13.427 -9.224 1.00 48.97 84 ALA A CA 1
ATOM 597 C C . ALA A 1 84 ? 27.335 -14.396 -8.729 1.00 48.97 84 ALA A C 1
ATOM 599 O O . ALA A 1 84 ? 28.510 -14.036 -8.642 1.00 48.97 84 ALA A O 1
ATOM 600 N N . VAL A 1 85 ? 26.951 -15.635 -8.430 1.00 47.78 85 VAL A N 1
ATOM 601 C CA . VAL A 1 85 ? 27.890 -16.739 -8.537 1.00 47.78 85 VAL A CA 1
ATOM 602 C C . VAL A 1 85 ? 28.079 -16.924 -10.044 1.00 47.78 85 VAL A C 1
ATOM 604 O O . VAL A 1 85 ? 27.746 -17.941 -10.637 1.00 47.78 85 VAL A O 1
ATOM 607 N N . SER A 1 86 ? 28.586 -15.872 -10.696 1.00 47.41 86 SER A N 1
ATOM 608 C CA . SER A 1 86 ? 29.497 -16.014 -11.797 1.00 47.41 86 SER A CA 1
ATOM 609 C C . SER A 1 86 ? 30.659 -16.722 -11.141 1.00 47.41 86 SER A C 1
ATOM 611 O O . SER A 1 86 ? 31.473 -16.105 -10.457 1.00 47.41 86 SER A O 1
ATOM 613 N N . SER A 1 87 ? 30.623 -18.047 -11.238 1.00 47.81 87 SER A N 1
ATOM 614 C CA . SER A 1 87 ? 31.670 -18.970 -10.846 1.00 47.81 87 SER A CA 1
ATOM 615 C C . SER A 1 87 ? 32.943 -18.646 -11.623 1.00 47.81 87 SER A C 1
ATOM 617 O O . SER A 1 87 ? 33.403 -19.431 -12.444 1.00 47.81 87 SER A O 1
ATOM 619 N N . THR A 1 88 ? 33.548 -17.491 -11.372 1.00 40.72 88 THR A N 1
ATOM 620 C CA . THR A 1 88 ? 34.970 -17.311 -11.580 1.00 40.72 88 THR A CA 1
ATOM 621 C C . THR A 1 88 ? 35.594 -17.908 -10.337 1.00 40.72 88 THR A C 1
ATOM 623 O O . THR A 1 88 ? 35.833 -17.231 -9.342 1.00 40.72 88 THR A O 1
ATOM 626 N N . ILE A 1 89 ? 35.768 -19.229 -10.374 1.00 47.28 89 ILE A N 1
ATOM 627 C CA . ILE A 1 89 ? 36.627 -19.940 -9.438 1.00 47.28 89 ILE A CA 1
ATOM 628 C C . ILE A 1 89 ? 38.020 -19.331 -9.624 1.00 47.28 89 ILE A C 1
ATOM 630 O O . ILE A 1 89 ? 38.766 -19.728 -10.515 1.00 47.28 89 ILE A O 1
ATOM 634 N N . THR A 1 90 ? 38.369 -18.325 -8.828 1.00 44.56 90 THR A N 1
ATOM 635 C CA . THR A 1 90 ? 39.764 -17.960 -8.611 1.00 44.56 90 THR A CA 1
ATOM 636 C C . THR A 1 90 ? 40.276 -18.845 -7.474 1.00 44.56 90 THR A C 1
ATOM 638 O O . THR A 1 90 ? 39.726 -18.823 -6.369 1.00 44.56 90 THR A O 1
ATOM 641 N N . PRO A 1 91 ? 41.298 -19.685 -7.709 1.00 48.59 91 PRO A N 1
ATOM 642 C CA . PRO A 1 91 ? 41.837 -20.552 -6.677 1.00 48.59 91 PRO A CA 1
ATOM 643 C C . PRO A 1 91 ? 42.767 -19.736 -5.777 1.00 48.59 91 PRO A C 1
ATOM 645 O O . PRO A 1 91 ? 43.981 -19.803 -5.932 1.00 48.59 91 PRO A O 1
ATOM 648 N N . ASN A 1 92 ? 42.219 -18.937 -4.855 1.00 42.75 92 ASN A N 1
ATOM 649 C CA . ASN A 1 92 ? 42.909 -18.637 -3.598 1.00 42.75 92 ASN A CA 1
ATOM 650 C C . ASN A 1 92 ? 42.023 -17.918 -2.568 1.00 42.75 92 ASN A C 1
ATOM 652 O O . ASN A 1 92 ? 41.689 -16.751 -2.733 1.00 42.75 92 ASN A O 1
ATOM 656 N N . GLY A 1 93 ? 41.722 -18.634 -1.482 1.00 41.94 93 GLY A N 1
ATOM 657 C CA . GLY A 1 93 ? 41.751 -18.124 -0.109 1.00 41.94 93 GLY A CA 1
ATOM 658 C C . GLY A 1 93 ? 40.841 -16.956 0.280 1.00 41.94 93 GLY A C 1
ATOM 659 O O . GLY A 1 93 ? 41.243 -15.802 0.184 1.00 41.94 93 GLY A O 1
ATOM 660 N N . SER A 1 94 ? 39.705 -17.270 0.912 1.00 41.47 94 SER A N 1
ATOM 661 C CA . SER A 1 94 ? 39.405 -16.950 2.330 1.00 41.47 94 SER A CA 1
ATOM 662 C C . SER A 1 94 ? 37.897 -17.068 2.561 1.00 41.47 94 SER A C 1
ATOM 664 O O . SER A 1 94 ? 37.122 -16.201 2.172 1.00 41.47 94 SER A O 1
ATOM 666 N N . ASN A 1 95 ? 37.477 -18.180 3.163 1.00 42.47 95 ASN A N 1
ATOM 667 C CA . ASN A 1 95 ? 36.090 -18.435 3.534 1.00 42.47 95 ASN A CA 1
ATOM 668 C C . ASN A 1 95 ? 35.910 -18.057 5.011 1.00 42.47 95 ASN A C 1
ATOM 670 O O . ASN A 1 95 ? 36.505 -18.688 5.882 1.00 42.47 95 ASN A O 1
ATOM 674 N N . SER A 1 96 ? 35.114 -17.031 5.293 1.00 54.28 96 SER A N 1
ATOM 675 C CA . SER A 1 96 ? 34.595 -16.771 6.637 1.00 54.28 96 SER A CA 1
ATOM 676 C C . SER A 1 96 ? 33.190 -16.196 6.503 1.00 54.28 96 SER A C 1
ATOM 678 O O . SER A 1 96 ? 33.030 -15.014 6.206 1.00 54.28 96 SER A O 1
ATOM 680 N N . GLY A 1 97 ? 32.180 -17.048 6.664 1.00 40.44 97 GLY A N 1
ATOM 681 C CA . GLY A 1 97 ? 30.778 -16.637 6.610 1.00 40.44 97 GLY A CA 1
ATOM 682 C C . GLY A 1 97 ? 29.824 -17.811 6.428 1.00 40.44 97 GLY A C 1
ATOM 683 O O . GLY A 1 97 ? 29.267 -17.998 5.356 1.00 40.44 97 GLY A O 1
ATOM 684 N N . GLU A 1 98 ? 29.730 -18.637 7.467 1.00 44.84 98 GLU A N 1
ATOM 685 C CA . GLU A 1 98 ? 28.567 -19.430 7.896 1.00 44.84 98 GLU A CA 1
ATOM 686 C C . GLU A 1 98 ? 27.455 -19.711 6.860 1.00 44.84 98 GLU A C 1
ATOM 688 O O . GLU A 1 98 ? 26.410 -19.065 6.837 1.00 44.84 98 GLU A O 1
ATOM 693 N N . TYR A 1 99 ? 27.615 -20.782 6.078 1.00 43.94 99 TYR A N 1
ATOM 694 C CA . TYR A 1 99 ? 26.487 -21.459 5.430 1.00 43.94 99 TYR A CA 1
ATOM 695 C C . TYR A 1 99 ? 25.813 -22.414 6.434 1.00 43.94 99 TYR A C 1
ATOM 697 O O . TYR A 1 99 ? 26.110 -23.608 6.478 1.00 43.94 99 TYR A O 1
ATOM 705 N N . SER A 1 100 ? 24.888 -21.902 7.251 1.00 51.12 100 SER A N 1
ATOM 706 C CA . SER A 1 100 ? 23.878 -22.741 7.914 1.00 51.12 100 SER A CA 1
ATOM 707 C C . SER A 1 100 ? 22.702 -22.934 6.963 1.00 51.12 100 SER A C 1
ATOM 709 O O . SER A 1 100 ? 21.808 -22.099 6.888 1.00 51.12 100 SER A O 1
ATOM 711 N N . GLY A 1 101 ? 22.719 -24.027 6.200 1.00 45.94 101 GLY A N 1
ATOM 712 C CA . GLY A 1 101 ? 21.618 -24.330 5.287 1.00 45.94 101 GLY A CA 1
ATOM 713 C C . GLY A 1 101 ? 21.861 -25.467 4.304 1.00 45.94 101 GLY A C 1
ATOM 714 O O . GLY A 1 101 ? 21.345 -25.409 3.193 1.00 45.94 101 GLY A O 1
ATOM 715 N N . ILE A 1 102 ? 22.626 -26.507 4.660 1.00 54.97 102 ILE A N 1
ATOM 716 C CA . ILE A 1 102 ? 22.570 -27.752 3.881 1.00 54.97 102 ILE A CA 1
ATOM 717 C C . ILE A 1 102 ? 21.282 -28.494 4.243 1.00 54.97 102 ILE A C 1
ATOM 719 O O . ILE A 1 102 ? 21.178 -29.180 5.260 1.00 54.97 102 ILE A O 1
ATOM 723 N N . CYS A 1 103 ? 20.269 -28.310 3.399 1.00 40.25 103 CYS A N 1
ATOM 724 C CA . CYS A 1 103 ? 19.055 -29.107 3.426 1.00 40.25 103 CYS A CA 1
ATOM 725 C C . CYS A 1 103 ? 19.454 -30.586 3.295 1.00 40.25 103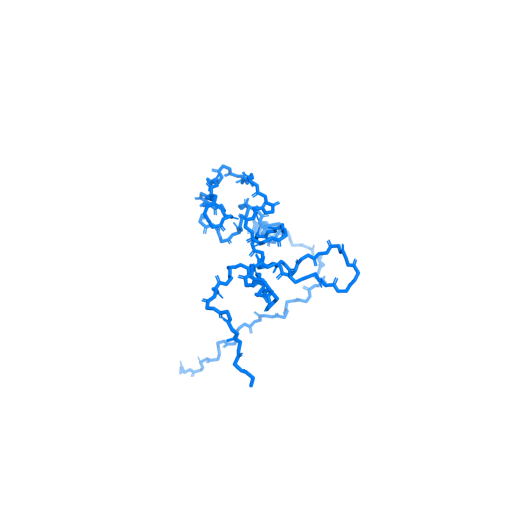 CYS A C 1
ATOM 727 O O . CYS A 1 103 ? 20.071 -31.008 2.316 1.00 40.25 103 CYS A O 1
ATOM 729 N N . SER A 1 104 ? 19.179 -31.350 4.347 1.00 50.31 104 SER A N 1
ATOM 730 C CA . SER A 1 104 ? 19.557 -32.751 4.477 1.00 50.31 104 SER A CA 1
ATOM 731 C C . SER A 1 104 ? 18.760 -33.613 3.497 1.00 50.31 104 SER A C 1
ATOM 733 O O . SER A 1 104 ? 17.603 -33.924 3.758 1.00 50.31 104 SER A O 1
ATOM 735 N N . LEU A 1 105 ? 19.381 -34.066 2.407 1.00 46.09 105 LEU A N 1
ATOM 736 C CA . LEU A 1 105 ? 18.907 -35.234 1.660 1.00 46.09 105 LEU A CA 1
ATOM 737 C C . LEU A 1 105 ? 19.739 -36.456 2.057 1.00 46.09 105 LEU A C 1
ATOM 739 O O . LEU A 1 105 ? 20.682 -36.868 1.386 1.00 46.09 105 LEU A O 1
ATOM 743 N N . PHE A 1 106 ? 19.362 -37.046 3.191 1.00 45.88 106 PHE A N 1
ATOM 744 C CA . PHE A 1 106 ? 19.671 -38.439 3.483 1.00 45.88 106 PHE A CA 1
ATOM 745 C C . PHE A 1 106 ? 18.737 -39.311 2.641 1.00 45.88 106 PHE A C 1
ATOM 747 O O . PHE A 1 106 ? 17.532 -39.350 2.877 1.00 45.88 106 PHE A O 1
ATOM 754 N N . SER A 1 107 ? 19.285 -40.051 1.685 1.00 41.09 107 SER A N 1
ATOM 755 C CA . SER A 1 107 ? 18.687 -41.305 1.222 1.00 41.09 107 SER A CA 1
ATOM 756 C C . SER A 1 107 ? 19.797 -42.229 0.739 1.00 41.09 107 SER A C 1
ATOM 758 O O . SER A 1 107 ? 20.228 -42.193 -0.409 1.00 41.09 107 SER A O 1
ATOM 760 N N . ARG A 1 108 ? 20.289 -43.046 1.679 1.00 43.81 108 ARG A N 1
ATOM 761 C CA . ARG A 1 108 ? 21.000 -44.292 1.384 1.00 43.81 108 ARG A CA 1
ATOM 762 C C . ARG A 1 108 ? 20.006 -45.280 0.780 1.00 43.81 108 ARG A C 1
ATOM 764 O O . ARG A 1 108 ? 18.999 -45.548 1.418 1.00 43.81 108 ARG A O 1
ATOM 771 N N . HIS A 1 109 ? 20.338 -45.839 -0.375 1.00 40.31 109 HIS A N 1
ATOM 772 C CA . HIS A 1 109 ? 20.035 -47.188 -0.883 1.00 40.31 109 HIS A CA 1
ATOM 773 C C . HIS A 1 109 ? 20.648 -47.192 -2.298 1.00 40.31 109 HIS A C 1
ATOM 775 O O . HIS A 1 109 ? 20.346 -46.296 -3.073 1.00 40.31 109 HIS A O 1
ATOM 781 N N . LYS A 1 110 ? 21.542 -48.084 -2.713 1.00 41.06 110 LYS A N 1
ATOM 782 C CA . LYS A 1 110 ? 21.924 -49.420 -2.266 1.00 41.06 110 LYS A CA 1
ATOM 783 C C . LYS A 1 110 ? 23.314 -49.710 -2.838 1.00 41.06 110 LYS A C 1
ATOM 785 O O . LYS A 1 110 ? 23.607 -49.142 -3.912 1.00 41.06 110 LYS A O 1
#

Sequence (110 aa):
MHSQCSTLCNNGAVVNESNCECICNEKQNGTKCDCIYPFTGGYCDTCAFVTCENGGIFNATSCSCACLDGSGDPQCKVDQSTTAVSSTITPNGSNSGEYSGICSLFSRHK